Protein AF-A0A349BMM9-F1 (afdb_monomer)

Nearest PDB structures (foldseek):
  2qnu-assembly1_B  TM=8.383E-01  e=1.161E-07  Pseudomonas aeruginosa PAO1
  6iz8-assembly1_C-2  TM=8.253E-01  e=1.233E-07  Pseudomonas aeruginosa
  6iz8-assembly1_B  TM=8.021E-01  e=2.865E-07  Pseudomonas aeruginosa
  3cd9-assembly1_A  TM=4.016E-01  e=8.287E-01  Aequorea victoria
  3cbe-assembly1_A  TM=3.998E-01  e=1.514E+00  Aequorea victoria

Mean predicted aligned error: 4.29 Å

pLDDT: mean 92.44, std 11.05, range [35.53, 98.62]

Sequence (148 aa):
MDRSNIMVDFSPGYFGKLPIYPDFIRHNATSREVSQLDQWFQEGIHFAKSRLGQGWADDFRKAESYNFLFQQEGSEYYLLGIYTPSRDQSGRLYPFFIFLRISKRSFDLPFYFAPVCFSPFLAGSYEMIQGGWEGTDLKSIVSRLEQM

Structure (mmCIF, N/CA/C/O backbone):
data_AF-A0A349BMM9-F1
#
_entry.id   AF-A0A349BMM9-F1
#
loop_
_atom_site.group_PDB
_atom_site.id
_atom_site.type_symbol
_atom_site.label_atom_id
_atom_site.label_alt_id
_atom_site.label_comp_id
_atom_site.label_asym_id
_atom_site.label_entity_id
_atom_site.label_seq_id
_atom_site.pdbx_PDB_ins_code
_atom_site.Cartn_x
_atom_site.Cartn_y
_atom_site.Cartn_z
_atom_site.occupancy
_atom_site.B_iso_or_equiv
_atom_site.auth_seq_id
_atom_site.auth_comp_id
_atom_site.auth_asym_id
_atom_site.auth_atom_id
_atom_site.pdbx_PDB_model_num
ATOM 1 N N . MET A 1 1 ? 21.338 -16.656 -26.946 1.00 37.94 1 MET A N 1
ATOM 2 C CA . MET A 1 1 ? 20.573 -15.443 -26.601 1.00 37.94 1 MET A CA 1
ATOM 3 C C . MET A 1 1 ? 20.861 -15.156 -25.150 1.00 37.94 1 MET A C 1
ATOM 5 O O . MET A 1 1 ? 20.563 -15.989 -24.304 1.00 37.94 1 MET A O 1
ATOM 9 N N . ASP A 1 2 ? 21.583 -14.071 -24.923 1.00 35.53 2 ASP A N 1
ATOM 10 C CA . ASP A 1 2 ? 22.055 -13.627 -23.619 1.00 35.53 2 ASP A CA 1
ATOM 11 C C . ASP A 1 2 ? 20.849 -13.264 -22.739 1.00 35.53 2 ASP A C 1
ATOM 13 O O . ASP A 1 2 ? 20.094 -12.354 -23.070 1.00 35.53 2 ASP A O 1
ATOM 17 N N . ARG A 1 3 ? 20.619 -14.035 -21.670 1.00 40.81 3 ARG A N 1
ATOM 18 C CA . ARG A 1 3 ? 19.665 -13.696 -20.604 1.00 40.81 3 ARG A CA 1
ATOM 19 C C . ARG A 1 3 ? 20.385 -12.782 -19.619 1.00 40.81 3 ARG A C 1
ATOM 21 O O . ARG A 1 3 ? 20.582 -13.149 -18.461 1.00 40.81 3 ARG A O 1
ATOM 28 N N . SER A 1 4 ? 20.833 -11.627 -20.095 1.00 43.72 4 SER A N 1
ATOM 29 C CA . SER A 1 4 ? 21.257 -10.557 -19.207 1.00 43.72 4 SER A CA 1
ATOM 30 C C . SER A 1 4 ? 20.093 -10.290 -18.254 1.00 43.72 4 SER A C 1
ATOM 32 O O . SER A 1 4 ? 18.957 -10.149 -18.696 1.00 43.72 4 SER A O 1
ATOM 34 N N . ASN A 1 5 ? 20.354 -10.360 -16.945 1.00 47.34 5 ASN A N 1
ATOM 35 C CA . ASN A 1 5 ? 19.380 -10.098 -15.886 1.00 47.34 5 ASN A CA 1
ATOM 36 C C . ASN A 1 5 ? 18.657 -8.782 -16.192 1.00 47.34 5 ASN A C 1
ATOM 38 O O . ASN A 1 5 ? 19.186 -7.704 -15.915 1.00 47.34 5 ASN A O 1
ATOM 42 N N . ILE A 1 6 ? 17.464 -8.863 -16.776 1.00 53.81 6 ILE A N 1
ATOM 43 C CA . ILE A 1 6 ? 16.593 -7.709 -16.934 1.00 53.81 6 ILE A CA 1
ATOM 44 C C . ILE A 1 6 ? 16.086 -7.437 -15.530 1.00 53.81 6 ILE A C 1
ATOM 46 O O . ILE A 1 6 ? 15.183 -8.106 -15.031 1.00 53.81 6 ILE A O 1
ATOM 50 N N . MET A 1 7 ? 16.774 -6.529 -14.840 1.00 71.25 7 MET A N 1
ATOM 51 C CA . MET A 1 7 ? 16.315 -6.034 -13.557 1.00 71.25 7 MET A CA 1
ATOM 52 C C . MET A 1 7 ? 15.007 -5.305 -13.827 1.00 71.25 7 MET A C 1
ATOM 54 O O . MET A 1 7 ? 14.995 -4.252 -14.469 1.00 71.25 7 MET A O 1
ATOM 58 N N . VAL A 1 8 ? 13.905 -5.902 -13.382 1.00 82.56 8 VAL A N 1
ATOM 59 C CA . VAL A 1 8 ? 12.617 -5.222 -13.382 1.00 82.56 8 VAL A CA 1
ATOM 60 C C . VAL A 1 8 ? 12.763 -4.015 -12.463 1.00 82.56 8 VAL A C 1
ATOM 62 O O . VAL A 1 8 ? 13.108 -4.152 -11.294 1.00 82.56 8 VAL A O 1
ATOM 65 N N . ASP A 1 9 ? 12.530 -2.832 -13.014 1.00 92.69 9 ASP A N 1
ATOM 66 C CA . ASP A 1 9 ? 12.516 -1.582 -12.260 1.00 92.69 9 ASP A CA 1
ATOM 67 C C . ASP A 1 9 ? 11.213 -1.503 -11.464 1.00 92.69 9 ASP A C 1
ATOM 69 O O . ASP A 1 9 ? 10.122 -1.351 -12.031 1.00 92.69 9 ASP A O 1
ATOM 73 N N . PHE A 1 10 ? 11.339 -1.646 -10.149 1.00 94.62 10 PHE A N 1
ATOM 74 C CA . PHE A 1 10 ? 10.247 -1.495 -9.208 1.00 94.62 10 PHE A CA 1
ATOM 75 C C . PHE A 1 10 ? 10.691 -0.719 -7.970 1.00 94.62 10 PHE A C 1
ATOM 77 O O . PHE A 1 10 ? 11.848 -0.758 -7.561 1.00 94.62 10 PHE A O 1
ATOM 84 N N . SER A 1 11 ? 9.737 -0.040 -7.339 1.00 95.56 11 SER A N 1
ATOM 85 C CA . SER A 1 11 ? 9.931 0.607 -6.043 1.00 95.56 11 SER A CA 1
ATOM 86 C C . SER A 1 11 ? 8.831 0.162 -5.083 1.00 95.56 11 SER A C 1
ATOM 88 O O . SER A 1 11 ? 7.651 0.331 -5.425 1.00 95.56 11 SER A O 1
ATOM 90 N N . PRO A 1 12 ? 9.162 -0.369 -3.899 1.00 97.38 12 PRO A N 1
ATOM 91 C CA . PRO A 1 12 ? 8.148 -0.729 -2.932 1.00 97.38 12 PRO A CA 1
ATOM 92 C C . PRO A 1 12 ? 7.631 0.514 -2.195 1.00 97.38 12 PRO A C 1
ATOM 94 O O . PRO A 1 12 ? 8.331 1.518 -2.061 1.00 97.38 12 PRO A O 1
ATOM 97 N N . GLY A 1 13 ? 6.394 0.463 -1.716 1.00 97.88 13 GLY A N 1
ATOM 98 C CA . GLY A 1 13 ? 5.754 1.556 -0.999 1.00 97.88 13 GLY A CA 1
ATOM 99 C C . GLY A 1 13 ? 4.605 1.095 -0.114 1.00 97.88 13 GLY A C 1
ATOM 100 O O . GLY A 1 13 ? 4.129 -0.038 -0.198 1.00 97.88 13 GLY A O 1
ATOM 101 N N . TYR A 1 14 ? 4.144 2.005 0.737 1.00 98.12 14 TYR A N 1
ATOM 102 C CA . TYR A 1 14 ? 2.915 1.824 1.496 1.00 98.12 14 TYR A CA 1
ATOM 103 C C . TYR A 1 14 ? 2.154 3.134 1.639 1.00 98.12 14 TYR A C 1
ATOM 105 O O . TYR A 1 14 ? 2.730 4.228 1.611 1.00 98.12 14 TYR A O 1
ATOM 113 N N . PHE A 1 15 ? 0.846 3.028 1.841 1.00 98.44 15 PHE A N 1
ATOM 114 C CA . PHE A 1 15 ? 0.031 4.162 2.251 1.00 98.44 15 PHE A CA 1
ATOM 115 C C . PHE A 1 15 ? -1.225 3.722 2.997 1.00 98.44 15 PHE A C 1
ATOM 117 O O . PHE A 1 15 ? -1.641 2.572 2.902 1.00 98.44 15 PHE A O 1
ATOM 124 N N . GLY A 1 16 ? -1.848 4.638 3.733 1.00 98.06 16 GLY A N 1
ATOM 125 C CA . GLY A 1 16 ? -3.130 4.394 4.389 1.00 98.06 16 GLY A CA 1
ATOM 126 C C . GLY A 1 16 ? -3.077 4.679 5.879 1.00 98.06 16 GLY A C 1
ATOM 127 O O . GLY A 1 16 ? -2.353 5.570 6.322 1.00 98.06 16 GLY A O 1
ATOM 128 N N . LYS A 1 17 ? -3.867 3.940 6.659 1.00 97.75 17 LYS A N 1
ATOM 129 C CA . LYS A 1 17 ? -3.952 4.123 8.113 1.00 97.75 17 LYS A CA 1
ATOM 130 C C . LYS A 1 17 ? -3.454 2.900 8.864 1.00 97.75 17 LYS A C 1
ATOM 132 O O . LYS A 1 17 ? -3.753 1.781 8.468 1.00 97.75 17 LYS A O 1
ATOM 137 N N . LEU A 1 18 ? -2.766 3.119 9.979 1.00 96.06 18 LEU A N 1
ATOM 138 C CA . LEU A 1 18 ? -2.393 2.069 10.925 1.00 96.06 18 LEU A CA 1
ATOM 139 C C . LEU A 1 18 ? -2.837 2.447 12.341 1.00 96.06 18 LEU A C 1
ATOM 141 O O . LEU A 1 18 ? -2.763 3.628 12.688 1.00 96.06 18 LEU A O 1
ATOM 145 N N . PRO A 1 19 ? -3.215 1.474 13.194 1.00 94.75 19 PRO A N 1
ATOM 146 C CA . PRO A 1 19 ? -3.705 1.757 14.546 1.00 94.75 19 PRO A CA 1
ATOM 147 C C . PRO A 1 19 ? -2.697 2.492 15.443 1.00 94.75 19 PRO A C 1
ATOM 149 O O . PRO A 1 19 ? -3.087 3.118 16.423 1.00 94.75 19 PRO A O 1
ATOM 152 N N . ILE A 1 20 ? -1.410 2.403 15.100 1.00 93.31 20 ILE A N 1
ATOM 153 C CA . ILE A 1 20 ? -0.275 2.984 15.826 1.00 93.31 20 ILE A CA 1
ATOM 154 C C . ILE A 1 20 ? 0.054 4.432 15.423 1.00 93.31 20 ILE A C 1
ATOM 156 O O . ILE A 1 20 ? 0.914 5.047 16.049 1.00 93.31 20 ILE A O 1
ATOM 160 N N . TYR A 1 21 ? -0.623 4.996 14.414 1.00 94.69 21 TYR A N 1
ATOM 161 C CA . TYR A 1 21 ? -0.417 6.380 13.973 1.00 94.69 21 TYR A CA 1
ATOM 162 C C . TYR A 1 21 ? -1.714 7.198 14.046 1.00 94.69 21 TYR A C 1
ATOM 164 O O . TYR A 1 21 ? -2.794 6.668 13.768 1.00 94.69 21 TYR A O 1
ATOM 172 N N . PRO A 1 22 ? -1.637 8.495 14.405 1.00 94.00 22 PRO A N 1
ATOM 173 C CA . PRO A 1 22 ? -2.818 9.350 14.535 1.00 94.00 22 PRO A CA 1
ATOM 174 C C . PRO A 1 22 ? -3.414 9.756 13.184 1.00 94.00 22 PRO A C 1
ATOM 176 O O . PRO A 1 22 ? -4.586 10.129 13.115 1.00 94.00 22 PRO A O 1
ATOM 179 N N . ASP A 1 23 ? -2.627 9.685 12.111 1.00 94.94 23 ASP A N 1
ATOM 180 C CA . ASP A 1 23 ? -3.041 10.106 10.779 1.00 94.94 23 ASP A CA 1
ATOM 181 C C . ASP A 1 23 ? -2.488 9.184 9.686 1.00 94.94 23 ASP A C 1
ATOM 183 O O . ASP A 1 23 ? -1.804 8.192 9.948 1.00 94.94 23 ASP A O 1
ATOM 187 N N . PHE A 1 24 ? -2.831 9.513 8.448 1.00 95.81 24 PHE A N 1
ATOM 188 C CA . PHE A 1 24 ? -2.409 8.824 7.245 1.00 95.81 24 PHE A CA 1
ATOM 189 C C . PHE A 1 24 ? -0.882 8.773 7.116 1.00 95.81 24 PHE A C 1
ATOM 191 O O . PHE A 1 24 ? -0.201 9.792 7.227 1.00 95.81 24 PHE A O 1
ATOM 198 N N . ILE A 1 25 ? -0.348 7.595 6.803 1.00 96.44 25 ILE A N 1
ATOM 199 C CA . ILE A 1 25 ? 1.084 7.381 6.579 1.00 96.44 25 ILE A CA 1
ATOM 200 C C . ILE A 1 25 ? 1.358 7.071 5.111 1.00 96.44 25 ILE A C 1
ATOM 202 O O . ILE A 1 25 ? 0.500 6.534 4.408 1.00 96.44 25 ILE A O 1
ATOM 206 N N . ARG A 1 26 ? 2.551 7.442 4.636 1.00 96.94 26 ARG A N 1
ATOM 207 C CA . ARG A 1 26 ? 2.977 7.282 3.240 1.00 96.94 26 ARG A CA 1
ATOM 208 C C . ARG A 1 26 ? 4.475 6.994 3.165 1.00 96.94 26 ARG A C 1
ATOM 210 O O . ARG A 1 26 ? 5.258 7.645 3.849 1.00 96.94 26 ARG A O 1
ATOM 217 N N . HIS A 1 27 ? 4.855 6.076 2.287 1.00 97.50 27 HIS A N 1
ATOM 218 C CA . HIS A 1 27 ? 6.230 5.832 1.856 1.00 97.50 27 HIS A CA 1
ATOM 219 C C . HIS A 1 27 ? 6.210 5.441 0.375 1.00 97.50 27 HIS A C 1
ATOM 221 O O . HIS A 1 27 ? 5.423 4.580 -0.013 1.00 97.50 27 HIS A O 1
ATOM 227 N N . ASN A 1 28 ? 7.006 6.120 -0.461 1.00 96.75 28 ASN A N 1
ATOM 228 C CA . ASN A 1 28 ? 7.005 5.974 -1.929 1.00 96.75 28 ASN A CA 1
ATOM 229 C C . ASN A 1 28 ? 5.602 6.050 -2.575 1.00 96.75 28 ASN A C 1
ATOM 231 O O . ASN A 1 28 ? 5.312 5.403 -3.577 1.00 96.75 28 ASN A O 1
ATOM 235 N N . ALA A 1 29 ? 4.721 6.873 -1.997 1.00 96.88 29 ALA A N 1
ATOM 236 C CA . ALA A 1 29 ? 3.285 6.900 -2.282 1.00 96.88 29 ALA A CA 1
ATOM 237 C C . ALA A 1 29 ? 2.777 8.270 -2.775 1.00 96.88 29 ALA A C 1
ATOM 239 O O . ALA A 1 29 ? 1.675 8.701 -2.425 1.00 96.88 29 ALA A O 1
ATOM 240 N N . THR A 1 30 ? 3.606 8.978 -3.546 1.00 95.12 30 THR A N 1
ATOM 241 C CA . THR A 1 30 ? 3.298 10.297 -4.137 1.00 95.12 30 THR A CA 1
ATOM 242 C C . THR A 1 30 ? 3.090 10.248 -5.652 1.00 95.12 30 THR A C 1
ATOM 244 O O . THR A 1 30 ? 2.810 11.275 -6.268 1.00 95.12 30 THR A O 1
ATOM 247 N N . SER A 1 31 ? 3.232 9.073 -6.274 1.00 95.00 31 SER A N 1
ATOM 248 C CA . SER A 1 31 ? 3.097 8.932 -7.723 1.00 95.00 31 SER A CA 1
ATOM 249 C C . SER A 1 31 ? 1.644 9.082 -8.185 1.00 95.00 31 SER A C 1
ATOM 251 O O . SER A 1 31 ? 0.692 8.926 -7.415 1.00 95.00 31 SER A O 1
ATOM 253 N N . ARG A 1 32 ? 1.467 9.355 -9.482 1.00 94.94 32 ARG A N 1
ATOM 254 C CA . ARG A 1 32 ? 0.145 9.479 -10.111 1.00 94.94 32 ARG A CA 1
ATOM 255 C C . ARG A 1 32 ? -0.703 8.219 -9.925 1.00 94.94 32 ARG A C 1
ATOM 257 O O . ARG A 1 32 ? -1.883 8.332 -9.617 1.00 94.94 32 ARG A O 1
ATOM 264 N N . GLU A 1 33 ? -0.104 7.042 -10.093 1.00 95.62 33 GLU A N 1
ATOM 265 C CA . GLU A 1 33 ? -0.800 5.753 -9.996 1.00 95.62 33 GLU A CA 1
ATOM 266 C C . GLU A 1 33 ? -1.341 5.518 -8.583 1.00 95.62 33 GLU A C 1
ATOM 268 O O . GLU A 1 33 ? -2.459 5.038 -8.417 1.00 95.62 33 GLU A O 1
ATOM 273 N N . VAL A 1 34 ? -0.568 5.908 -7.563 1.00 97.12 34 VAL A N 1
ATOM 274 C CA . VAL A 1 34 ? -0.972 5.782 -6.158 1.00 97.12 34 VAL A CA 1
ATOM 275 C C . VAL A 1 34 ? -2.121 6.729 -5.839 1.00 97.12 34 VAL A C 1
ATOM 277 O O . VAL A 1 34 ? -3.102 6.309 -5.233 1.00 97.12 34 VAL A O 1
ATOM 280 N N . SER A 1 35 ? -2.047 7.982 -6.293 1.00 96.38 35 SER A N 1
ATOM 281 C CA . SER A 1 35 ? -3.135 8.951 -6.113 1.00 96.38 35 SER A CA 1
ATOM 282 C C . SER A 1 35 ? -4.437 8.497 -6.779 1.00 96.38 35 SER A C 1
ATOM 284 O O . SER A 1 35 ? -5.514 8.702 -6.228 1.00 96.38 35 SER A O 1
ATOM 286 N N . GLN A 1 36 ? -4.352 7.849 -7.943 1.00 96.81 36 GLN A N 1
ATOM 287 C CA . GLN A 1 36 ? -5.521 7.320 -8.652 1.00 96.81 36 GLN A CA 1
ATOM 288 C C . GLN A 1 36 ? -6.120 6.093 -7.960 1.00 96.81 36 GLN A C 1
ATOM 290 O O . GLN A 1 36 ? -7.341 5.998 -7.854 1.00 96.81 36 GLN A O 1
ATOM 295 N N . LEU A 1 37 ? -5.283 5.187 -7.446 1.00 97.88 37 LEU A N 1
ATOM 296 C CA . LEU A 1 37 ? -5.745 4.067 -6.626 1.00 97.88 37 LEU A CA 1
ATOM 297 C C . LEU A 1 37 ? -6.434 4.564 -5.344 1.00 97.88 37 LEU A C 1
ATOM 299 O O . LEU A 1 37 ? -7.517 4.091 -5.008 1.00 97.88 37 LEU A O 1
ATOM 303 N N . ASP A 1 38 ? -5.827 5.535 -4.653 1.00 98.00 38 ASP A N 1
ATOM 304 C CA . ASP A 1 38 ? -6.373 6.167 -3.442 1.00 98.00 38 ASP A CA 1
ATOM 305 C C . ASP A 1 38 ? -7.740 6.807 -3.731 1.00 98.00 38 ASP A C 1
ATOM 307 O O . ASP A 1 38 ? -8.712 6.538 -3.027 1.00 98.00 38 ASP A O 1
ATOM 311 N N . GLN A 1 39 ? -7.853 7.572 -4.822 1.00 97.50 39 GLN A N 1
ATOM 312 C CA . GLN A 1 39 ? -9.123 8.158 -5.252 1.00 97.50 39 GLN A CA 1
ATOM 313 C C . GLN A 1 39 ? -10.190 7.085 -5.523 1.00 97.50 39 GLN A C 1
ATOM 315 O O . GLN A 1 39 ? -11.302 7.185 -5.002 1.00 97.50 39 GLN A O 1
ATOM 320 N N . TRP A 1 40 ? -9.853 6.038 -6.281 1.00 97.31 40 TRP A N 1
ATOM 321 C CA . TRP A 1 40 ? -10.786 4.951 -6.591 1.00 97.31 40 TRP A CA 1
ATOM 322 C C . TRP A 1 40 ? -11.297 4.248 -5.321 1.00 97.31 40 TRP A C 1
ATOM 324 O O . TRP A 1 40 ? -12.496 3.993 -5.182 1.00 97.31 40 TRP A O 1
ATOM 334 N N . PHE A 1 41 ? -10.418 4.003 -4.342 1.00 97.50 41 PHE A N 1
ATOM 335 C CA . PHE A 1 41 ? -10.813 3.444 -3.046 1.00 97.50 41 PHE A CA 1
ATOM 336 C C . PHE A 1 41 ? -11.686 4.397 -2.227 1.00 97.50 41 PHE A C 1
ATOM 338 O O . PHE A 1 41 ? -12.651 3.953 -1.602 1.00 97.50 41 PHE A O 1
ATOM 345 N N . GLN A 1 42 ? -11.379 5.695 -2.216 1.00 97.75 42 GLN A N 1
ATOM 346 C CA . GLN A 1 42 ? -12.193 6.692 -1.517 1.00 97.75 42 GLN A CA 1
ATOM 347 C C . GLN A 1 42 ? -13.617 6.757 -2.082 1.00 97.75 42 GLN A C 1
ATOM 349 O O . GLN A 1 42 ? -14.577 6.755 -1.307 1.00 97.75 42 GLN A O 1
ATOM 354 N N . GLU A 1 43 ? -13.763 6.746 -3.408 1.00 98.19 43 GLU A N 1
ATOM 355 C CA . GLU A 1 43 ? -15.058 6.716 -4.095 1.00 98.19 43 GLU A CA 1
ATOM 356 C C . GLU A 1 43 ? -15.833 5.428 -3.778 1.00 98.19 43 GLU A C 1
ATOM 358 O O . GLU A 1 43 ? -17.002 5.483 -3.381 1.00 98.19 43 GLU A O 1
ATOM 363 N N . GLY A 1 44 ? -15.172 4.268 -3.853 1.00 97.06 44 GLY A N 1
ATOM 364 C CA . GLY A 1 44 ? -15.774 2.976 -3.514 1.00 97.06 44 GLY A CA 1
ATOM 365 C C . GLY A 1 44 ? -16.222 2.889 -2.052 1.00 97.06 44 GLY A C 1
ATOM 366 O O . GLY A 1 44 ? -17.327 2.430 -1.761 1.00 97.06 44 GLY A O 1
ATOM 367 N N . ILE A 1 45 ? -15.410 3.394 -1.119 1.00 96.81 45 ILE A N 1
ATOM 368 C CA . ILE A 1 45 ? -15.760 3.472 0.306 1.00 96.81 45 ILE A CA 1
ATOM 369 C C . ILE A 1 45 ? -16.940 4.420 0.525 1.00 96.81 45 ILE A C 1
ATOM 371 O O . ILE A 1 45 ? -17.837 4.102 1.308 1.00 96.81 45 ILE A O 1
ATOM 375 N N . HIS A 1 46 ? -16.961 5.572 -0.146 1.00 97.50 46 HIS A N 1
ATOM 376 C CA . HIS A 1 46 ? -18.073 6.515 -0.061 1.00 97.50 46 HIS A CA 1
ATOM 377 C C . HIS A 1 46 ? -19.384 5.878 -0.547 1.00 97.50 46 HIS A C 1
ATOM 379 O O . HIS A 1 46 ? -20.401 5.952 0.144 1.00 97.50 46 HIS A O 1
ATOM 385 N N . PHE A 1 47 ? -19.341 5.176 -1.681 1.00 97.69 47 PHE A N 1
ATOM 386 C CA . PHE A 1 47 ? -20.477 4.423 -2.207 1.00 97.69 47 PHE A CA 1
ATOM 387 C C . PHE A 1 47 ? -20.916 3.284 -1.270 1.00 97.69 47 PHE A C 1
ATOM 389 O O . PHE A 1 47 ? -22.104 3.097 -1.016 1.00 97.69 47 PHE A O 1
ATOM 396 N N . ALA A 1 48 ? -19.973 2.534 -0.696 1.00 96.19 48 ALA A N 1
ATOM 397 C CA . ALA A 1 48 ? -20.289 1.472 0.254 1.00 96.19 48 ALA A CA 1
ATOM 398 C C . ALA A 1 48 ? -20.956 2.024 1.525 1.00 96.19 48 ALA A C 1
ATOM 400 O O . ALA A 1 48 ? -21.925 1.440 2.009 1.00 96.19 48 ALA A O 1
ATOM 401 N N . LYS A 1 49 ? -20.490 3.172 2.039 1.00 96.50 49 LYS A N 1
ATOM 402 C CA . LYS A 1 49 ? -21.108 3.862 3.183 1.00 96.50 49 LYS A CA 1
ATOM 403 C C . LYS A 1 49 ? -22.551 4.259 2.902 1.00 96.50 49 LYS A C 1
ATOM 405 O O . LYS A 1 49 ? -23.409 4.035 3.752 1.00 96.50 49 LYS A O 1
ATOM 410 N N . SER A 1 50 ? -22.826 4.836 1.730 1.00 96.69 50 SER A N 1
ATOM 411 C CA . SER A 1 50 ? -24.185 5.264 1.379 1.00 96.69 50 SER A CA 1
ATOM 412 C C . SER A 1 50 ? -25.135 4.077 1.206 1.00 96.69 50 SER A C 1
ATOM 414 O O . SER A 1 50 ? -26.295 4.165 1.602 1.00 96.69 50 SER A O 1
ATOM 416 N N . ARG A 1 51 ? -24.640 2.950 0.680 1.00 97.12 51 ARG A N 1
ATOM 417 C CA . ARG A 1 51 ? -25.439 1.741 0.447 1.00 97.12 51 ARG A CA 1
ATOM 418 C C . ARG A 1 51 ? -25.680 0.898 1.703 1.00 97.12 51 ARG A C 1
ATOM 420 O O . ARG A 1 51 ? -26.778 0.379 1.867 1.00 97.12 51 ARG A O 1
ATOM 427 N N . LEU A 1 52 ? -24.665 0.719 2.550 1.00 96.06 52 LEU A N 1
ATOM 428 C CA . LEU A 1 52 ? -24.718 -0.173 3.720 1.00 96.06 52 LEU A CA 1
ATOM 429 C C . LEU A 1 52 ? -25.136 0.550 5.012 1.00 96.06 52 LEU A C 1
ATOM 431 O O . LEU A 1 52 ? -25.490 -0.095 6.000 1.00 96.06 52 LEU A O 1
ATOM 435 N N . GLY A 1 53 ? -25.106 1.886 5.027 1.00 96.12 53 GLY A N 1
ATOM 436 C CA . GLY A 1 53 ? -25.530 2.690 6.170 1.00 96.12 53 GLY A CA 1
ATOM 437 C C . GLY A 1 53 ? -24.771 2.327 7.450 1.00 96.12 53 GLY A C 1
ATOM 438 O O . GLY A 1 53 ? -23.541 2.285 7.467 1.00 96.12 53 GLY A O 1
ATOM 439 N N . GLN A 1 54 ? -25.507 2.051 8.531 1.00 94.31 54 GLN A N 1
ATOM 440 C CA . GLN A 1 54 ? -24.919 1.734 9.840 1.00 94.31 54 GLN A CA 1
ATOM 441 C C . GLN A 1 54 ? -24.096 0.431 9.843 1.00 94.31 54 GLN A C 1
ATOM 443 O O . GLN A 1 54 ? -23.162 0.322 10.632 1.00 94.31 54 GLN A O 1
ATOM 448 N N . GLY A 1 55 ? -24.382 -0.520 8.942 1.00 96.06 55 GLY A N 1
ATOM 449 C CA . GLY A 1 55 ? -23.644 -1.786 8.842 1.00 96.06 55 GLY A CA 1
ATOM 450 C C . GLY A 1 55 ? -22.245 -1.648 8.233 1.00 96.06 55 GLY A C 1
ATOM 451 O O . GLY A 1 55 ? -21.376 -2.477 8.494 1.00 96.06 55 GLY A O 1
ATOM 452 N N . TRP A 1 56 ? -21.985 -0.560 7.494 1.00 97.06 56 TRP A N 1
ATOM 453 C CA . TRP A 1 56 ? -20.741 -0.371 6.740 1.00 97.06 56 TRP A CA 1
ATOM 454 C C . TRP A 1 56 ? -19.477 -0.560 7.586 1.00 97.06 56 TRP A C 1
ATOM 456 O O . TRP A 1 56 ? -18.511 -1.170 7.136 1.00 97.06 56 TRP A O 1
ATOM 466 N N . ALA A 1 57 ? -19.460 -0.011 8.803 1.00 97.25 57 ALA A N 1
ATOM 467 C CA . ALA A 1 57 ? -18.264 -0.034 9.639 1.00 97.25 57 ALA A CA 1
ATOM 468 C C . ALA A 1 57 ? -17.918 -1.453 10.112 1.00 97.25 57 ALA A C 1
ATOM 470 O O . ALA A 1 57 ? -16.739 -1.793 10.199 1.00 97.25 57 ALA A O 1
ATOM 471 N N . ASP A 1 58 ? -18.924 -2.274 10.408 1.00 97.19 58 ASP A N 1
ATOM 472 C CA . ASP A 1 58 ? -18.718 -3.659 10.829 1.00 97.19 58 ASP A CA 1
ATOM 473 C C . ASP A 1 58 ? -18.344 -4.546 9.647 1.00 97.19 58 ASP A C 1
ATOM 475 O O . ASP A 1 58 ? -17.429 -5.359 9.772 1.00 97.19 58 ASP A O 1
ATOM 479 N N . ASP A 1 59 ? -18.974 -4.334 8.492 1.00 96.81 59 ASP A N 1
ATOM 480 C CA . ASP A 1 59 ? -18.628 -5.036 7.256 1.00 96.81 59 ASP A CA 1
ATOM 481 C C . ASP A 1 59 ? -17.192 -4.714 6.821 1.00 96.81 59 ASP A C 1
ATOM 483 O O . ASP A 1 59 ? -16.420 -5.617 6.508 1.00 96.81 59 ASP A O 1
ATOM 487 N N . PHE A 1 60 ? -16.786 -3.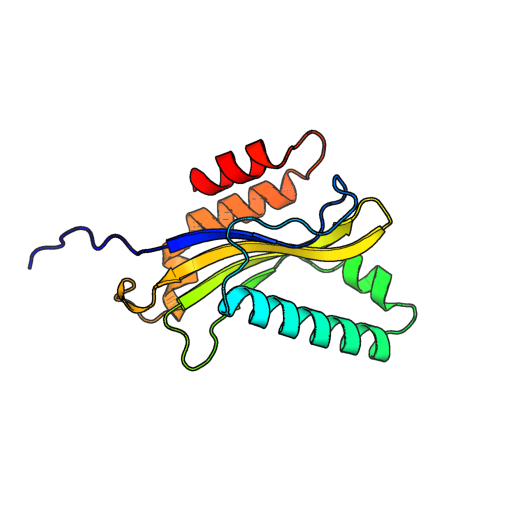441 6.888 1.00 97.44 60 PHE A N 1
ATOM 488 C CA . PHE A 1 60 ? -15.418 -3.024 6.580 1.00 97.44 60 PHE A CA 1
ATOM 489 C C . PHE A 1 60 ? -14.398 -3.694 7.510 1.00 97.44 60 PHE A C 1
ATOM 491 O O . PHE A 1 60 ? -13.372 -4.171 7.039 1.00 97.44 60 PHE A O 1
ATOM 498 N N . ARG A 1 61 ? -14.671 -3.770 8.821 1.00 96.00 61 ARG A N 1
ATOM 499 C CA . ARG A 1 61 ? -13.765 -4.412 9.797 1.00 96.00 61 ARG A CA 1
ATOM 500 C C . ARG A 1 61 ? -13.649 -5.925 9.619 1.00 96.00 61 ARG A C 1
ATOM 502 O O . ARG A 1 61 ? -12.635 -6.484 10.017 1.00 96.00 61 ARG A O 1
ATOM 509 N N . LYS A 1 62 ? -14.687 -6.573 9.088 1.00 96.12 62 LYS A N 1
ATOM 510 C CA . LYS A 1 62 ? -14.718 -8.021 8.833 1.00 96.12 62 LYS A CA 1
ATOM 511 C C . LYS A 1 62 ? -14.172 -8.398 7.458 1.00 96.12 62 LYS A C 1
ATOM 513 O O . LYS A 1 62 ? -14.032 -9.586 7.189 1.00 96.12 62 LYS A O 1
ATOM 518 N N . ALA A 1 63 ? -13.921 -7.423 6.585 1.00 95.19 63 ALA A N 1
ATOM 519 C CA . ALA A 1 63 ? -13.401 -7.707 5.260 1.00 95.19 63 ALA A CA 1
ATOM 520 C C . ALA A 1 63 ? -12.007 -8.349 5.353 1.00 95.19 63 ALA A C 1
ATOM 522 O O . ALA A 1 63 ? -11.229 -8.083 6.269 1.00 95.19 63 ALA A O 1
ATOM 523 N N . GLU A 1 64 ? -11.697 -9.200 4.384 1.00 96.19 64 GLU A N 1
ATOM 524 C CA . GLU A 1 64 ? -10.383 -9.824 4.287 1.00 96.19 64 GLU A CA 1
ATOM 525 C C . GLU A 1 64 ? -9.360 -8.875 3.651 1.00 96.19 64 GLU A C 1
ATOM 527 O O . GLU A 1 64 ? -9.698 -7.833 3.077 1.00 96.19 64 GLU A O 1
ATOM 532 N N . SER A 1 65 ? -8.087 -9.250 3.756 1.00 96.81 65 SER A N 1
ATOM 533 C CA . SER A 1 65 ? -7.017 -8.618 2.991 1.00 96.81 65 SER A CA 1
ATOM 534 C C . SER A 1 65 ? -7.008 -9.177 1.569 1.00 96.81 65 SER A C 1
ATOM 536 O O . SER A 1 65 ? -7.083 -10.391 1.388 1.00 96.81 65 SER A O 1
ATOM 538 N N . TYR A 1 66 ? -6.861 -8.315 0.565 1.00 97.44 66 TYR A N 1
ATOM 539 C CA . TYR A 1 66 ? -6.881 -8.727 -0.839 1.00 97.44 66 TYR A CA 1
ATOM 540 C C . TYR A 1 66 ? -5.639 -8.257 -1.580 1.00 97.44 66 TYR A C 1
ATOM 542 O O . TYR A 1 66 ? -5.208 -7.107 -1.448 1.00 97.44 66 TYR A O 1
ATOM 550 N N . ASN A 1 67 ? -5.114 -9.144 -2.423 1.00 98.31 67 ASN A N 1
ATOM 551 C CA . ASN A 1 67 ? -4.129 -8.773 -3.426 1.00 98.31 67 ASN A CA 1
ATOM 552 C C . ASN A 1 67 ? -4.805 -7.969 -4.539 1.00 98.31 67 ASN A C 1
ATOM 554 O O . ASN A 1 67 ? -5.937 -8.256 -4.930 1.00 98.31 67 ASN A O 1
ATOM 558 N N . PHE A 1 68 ? -4.093 -6.992 -5.083 1.00 97.88 68 PHE A N 1
ATOM 559 C CA . PHE A 1 68 ? -4.565 -6.171 -6.184 1.00 97.88 68 PHE A CA 1
ATOM 560 C C . PHE A 1 68 ? -3.475 -5.986 -7.235 1.00 97.88 68 PHE A C 1
ATOM 562 O O . PHE A 1 68 ? -2.286 -5.920 -6.928 1.00 97.88 68 PHE A O 1
ATOM 569 N N . LEU A 1 69 ? -3.918 -5.846 -8.480 1.00 97.56 69 LEU A N 1
ATOM 570 C CA . LEU A 1 69 ? -3.123 -5.384 -9.606 1.00 97.56 69 LEU A CA 1
ATOM 571 C C . LEU A 1 69 ? -3.882 -4.212 -10.224 1.00 97.56 69 LEU A C 1
ATOM 573 O O . LEU A 1 69 ? -5.003 -4.380 -10.699 1.00 97.56 69 LEU A O 1
ATOM 577 N N . PHE A 1 70 ? -3.296 -3.022 -10.169 1.00 97.06 70 PHE A N 1
ATOM 578 C CA . PHE A 1 70 ? -3.935 -1.782 -10.585 1.00 97.06 70 PHE A CA 1
ATOM 579 C C . PHE A 1 70 ? -3.108 -1.085 -11.657 1.00 97.06 70 PHE A C 1
ATOM 581 O O . PHE A 1 70 ? -1.920 -0.814 -11.481 1.00 97.06 70 PHE A O 1
ATOM 588 N N . GLN A 1 71 ? -3.758 -0.754 -12.765 1.00 93.19 71 GLN A N 1
ATOM 589 C CA . GLN A 1 71 ? -3.159 -0.029 -13.869 1.00 93.19 71 GLN A CA 1
ATOM 590 C C . GLN A 1 71 ? -4.129 1.047 -14.340 1.00 93.19 71 GLN A C 1
ATOM 592 O O . GLN A 1 71 ? -5.265 0.744 -14.695 1.00 93.19 71 GLN A O 1
ATOM 597 N N . GLN A 1 72 ? -3.633 2.276 -14.451 1.00 89.12 72 GLN A N 1
ATOM 598 C CA . GLN A 1 72 ? -4.331 3.321 -15.182 1.00 89.12 72 GLN A CA 1
ATOM 599 C C . GLN A 1 72 ? -3.930 3.303 -16.661 1.00 89.12 72 GLN A C 1
ATOM 601 O O . GLN A 1 72 ? -2.761 3.103 -17.016 1.00 89.12 72 GLN A O 1
ATOM 606 N N . GLU A 1 73 ? -4.902 3.566 -17.530 1.00 87.38 73 GLU A N 1
ATOM 607 C CA . GLU A 1 73 ? -4.660 3.867 -18.937 1.00 87.38 73 GLU A CA 1
ATOM 608 C C . GLU A 1 73 ? -3.682 5.047 -19.100 1.00 87.38 73 GLU A C 1
ATOM 610 O O . GLU A 1 73 ? -3.780 6.073 -18.422 1.00 87.38 73 GLU A O 1
ATOM 615 N N . GLY A 1 74 ? -2.691 4.878 -19.978 1.00 88.81 74 GLY A N 1
ATOM 616 C CA . GLY A 1 74 ? -1.669 5.893 -20.250 1.00 88.81 74 GLY A CA 1
ATOM 617 C C . GLY A 1 74 ? -0.619 6.109 -19.149 1.00 88.81 74 GLY A C 1
ATOM 618 O O . GLY A 1 74 ? 0.167 7.046 -19.261 1.00 88.81 74 GLY A O 1
ATOM 619 N N . SER A 1 75 ? -0.585 5.297 -18.084 1.00 91.38 75 SER A N 1
ATOM 620 C CA . SER A 1 75 ? 0.567 5.268 -17.166 1.00 91.38 75 SER A CA 1
ATOM 621 C C . SER A 1 75 ? 1.653 4.316 -17.682 1.00 91.38 75 SER A C 1
ATOM 623 O O . SER A 1 75 ? 1.342 3.241 -18.190 1.00 91.38 75 SER A O 1
ATOM 625 N N . GLU A 1 76 ? 2.923 4.671 -17.485 1.00 93.56 76 GLU A N 1
ATOM 626 C CA . GLU A 1 76 ? 4.087 3.798 -17.726 1.00 93.56 76 GLU A CA 1
ATOM 627 C C . GLU A 1 76 ? 4.355 2.826 -16.566 1.00 93.56 76 GLU A C 1
ATOM 629 O O . GLU A 1 76 ? 5.276 2.014 -16.620 1.00 93.56 76 GLU A O 1
ATOM 634 N N . TYR A 1 77 ? 3.544 2.895 -15.512 1.00 95.56 77 TYR A N 1
ATOM 635 C CA . TYR A 1 77 ? 3.675 2.088 -14.311 1.00 95.56 77 TYR A CA 1
ATOM 636 C C . TYR A 1 77 ? 2.358 1.383 -13.989 1.00 95.56 77 TYR A C 1
ATOM 638 O O . TYR A 1 77 ? 1.273 1.772 -14.433 1.00 95.56 77 TYR A O 1
ATOM 646 N N . TYR A 1 78 ? 2.453 0.324 -13.201 1.00 96.19 78 TYR A N 1
ATOM 647 C CA . TYR A 1 78 ? 1.314 -0.300 -12.542 1.00 96.19 78 TYR A CA 1
ATOM 648 C C . TYR A 1 78 ? 1.663 -0.584 -11.084 1.00 96.19 78 TYR A C 1
ATOM 650 O O . TYR A 1 78 ? 2.834 -0.594 -10.697 1.00 96.19 78 TYR A O 1
ATOM 658 N N . LEU A 1 79 ? 0.631 -0.771 -10.269 1.00 97.94 79 LEU A N 1
ATOM 659 C CA . LEU A 1 79 ? 0.764 -1.125 -8.867 1.00 97.94 79 LEU A CA 1
ATOM 660 C C . LEU A 1 79 ? 0.372 -2.585 -8.682 1.00 97.94 79 LEU A C 1
ATOM 662 O O . LEU A 1 79 ? -0.684 -3.010 -9.147 1.00 97.94 79 LEU A O 1
ATOM 666 N N . LEU A 1 80 ? 1.203 -3.334 -7.976 1.00 98.25 80 LEU A N 1
ATOM 667 C CA . LEU A 1 80 ? 0.889 -4.671 -7.490 1.00 98.25 80 LEU A CA 1
ATOM 668 C C . LEU A 1 80 ? 1.011 -4.645 -5.976 1.00 98.25 80 LEU A C 1
ATOM 670 O O . LEU A 1 80 ? 2.016 -4.167 -5.465 1.00 98.25 80 LEU A O 1
ATOM 674 N N . GLY A 1 81 ? 0.042 -5.169 -5.245 1.00 98.31 81 GLY A N 1
ATOM 675 C CA . GLY A 1 81 ? 0.158 -5.150 -3.797 1.00 98.31 81 GLY A CA 1
ATOM 676 C C . GLY A 1 81 ? -0.937 -5.892 -3.078 1.00 98.31 81 GLY A C 1
ATOM 677 O O . GLY A 1 81 ? -1.695 -6.655 -3.672 1.00 98.31 81 GLY A O 1
ATOM 678 N N . ILE A 1 82 ? -1.010 -5.622 -1.785 1.00 98.56 82 ILE A N 1
ATOM 679 C CA . ILE A 1 82 ? -2.054 -6.078 -0.886 1.00 98.56 82 ILE A CA 1
ATOM 680 C C . ILE A 1 82 ? -2.629 -4.876 -0.148 1.00 98.56 82 ILE A C 1
ATOM 682 O O . ILE A 1 82 ? -1.905 -3.943 0.211 1.00 98.56 82 ILE A O 1
ATOM 686 N N . TYR A 1 83 ? -3.935 -4.899 0.092 1.00 98.38 83 TYR A N 1
ATOM 687 C CA . TYR A 1 83 ? -4.556 -4.007 1.058 1.00 98.38 83 TYR A CA 1
ATOM 688 C C . TYR A 1 83 ? -5.243 -4.799 2.160 1.00 98.38 83 TYR A C 1
ATOM 690 O O . TYR A 1 83 ? -5.699 -5.922 1.948 1.00 98.38 83 TYR A O 1
ATOM 698 N N . THR A 1 84 ? -5.339 -4.189 3.335 1.00 98.00 84 THR A N 1
ATOM 699 C CA . THR A 1 84 ? -6.051 -4.738 4.488 1.00 98.00 84 THR A CA 1
ATOM 700 C C . THR A 1 84 ? -6.957 -3.672 5.101 1.00 98.00 84 THR A C 1
ATOM 702 O O . THR A 1 84 ? -6.569 -2.493 5.145 1.00 98.00 84 THR A O 1
ATOM 705 N N . PRO A 1 85 ? -8.172 -4.019 5.560 1.00 97.50 85 PRO A N 1
ATOM 706 C CA . PRO A 1 85 ? -8.983 -3.099 6.338 1.00 97.50 85 PRO A CA 1
ATOM 707 C C . PRO A 1 85 ? -8.237 -2.633 7.584 1.00 97.50 85 PRO A C 1
ATOM 709 O O . PRO A 1 85 ? -7.678 -3.423 8.338 1.00 97.50 85 PRO A O 1
ATOM 712 N N . SER A 1 86 ? -8.228 -1.324 7.805 1.00 97.75 86 SER A N 1
ATOM 713 C CA . SER A 1 86 ? -7.465 -0.724 8.892 1.00 97.75 86 SER A CA 1
ATOM 714 C C . SER A 1 86 ? -8.144 0.536 9.430 1.00 97.75 86 SER A C 1
ATOM 716 O O . SER A 1 86 ? -9.243 0.930 9.018 1.00 97.75 86 SER A O 1
ATOM 718 N N . ARG A 1 87 ? -7.500 1.155 10.415 1.00 97.38 87 ARG A N 1
ATOM 719 C CA . ARG A 1 87 ? -7.923 2.384 11.082 1.00 97.38 87 ARG A CA 1
ATOM 720 C C . ARG A 1 87 ? -6.714 3.147 11.587 1.00 97.38 87 ARG A C 1
ATOM 722 O O . ARG A 1 87 ? -5.669 2.546 11.802 1.00 97.38 87 ARG A O 1
ATOM 729 N N . ASP A 1 88 ? -6.868 4.444 11.811 1.00 97.06 88 ASP A N 1
ATOM 730 C CA . ASP A 1 88 ? -5.891 5.198 12.602 1.00 97.06 88 ASP A CA 1
ATOM 731 C C . ASP A 1 88 ? -6.173 5.062 14.103 1.00 97.06 88 ASP A C 1
ATOM 733 O O . ASP A 1 88 ? -7.156 4.438 14.520 1.00 97.06 88 ASP A O 1
ATOM 737 N N . GLN A 1 89 ? -5.321 5.679 14.918 1.00 95.25 89 GLN A N 1
ATOM 738 C CA . GLN A 1 89 ? -5.432 5.675 16.375 1.00 95.25 89 GLN A CA 1
ATOM 739 C C . GLN A 1 89 ? -6.772 6.239 16.890 1.00 95.25 89 GLN A C 1
ATOM 741 O O . GLN A 1 89 ? -7.261 5.806 17.931 1.00 95.25 89 GLN A O 1
ATOM 746 N N . SER A 1 90 ? -7.401 7.166 16.155 1.00 96.00 90 SER A N 1
ATOM 747 C CA . SER A 1 90 ? -8.720 7.729 16.496 1.00 96.00 90 SER A CA 1
ATOM 748 C C . SER A 1 90 ? -9.901 6.856 16.055 1.00 96.00 90 SER A C 1
ATOM 750 O O . SER A 1 90 ? -11.054 7.160 16.358 1.00 96.00 90 SER A O 1
ATOM 752 N N . GLY A 1 91 ? -9.633 5.768 15.329 1.00 95.69 91 GLY A N 1
ATOM 753 C CA . GLY A 1 91 ? -10.641 4.832 14.846 1.00 95.69 91 GLY A CA 1
ATOM 754 C C . GLY A 1 91 ? -11.243 5.177 13.484 1.00 95.69 91 GLY A C 1
ATOM 755 O O . GLY A 1 91 ? -12.168 4.483 13.049 1.00 95.69 91 GLY A O 1
ATOM 756 N N . ARG A 1 92 ? -10.736 6.196 12.771 1.00 96.69 92 ARG A N 1
ATOM 757 C CA . ARG A 1 92 ? -11.218 6.514 11.417 1.00 96.69 92 ARG A CA 1
ATOM 758 C C . ARG A 1 92 ? -10.797 5.391 10.474 1.00 96.69 92 ARG A C 1
ATOM 760 O O . ARG A 1 92 ? -9.611 5.132 10.289 1.00 96.69 92 ARG A O 1
ATOM 767 N N . LEU A 1 93 ? -11.784 4.731 9.878 1.00 97.88 93 LEU A N 1
ATOM 768 C CA . LEU A 1 93 ? -11.585 3.573 9.011 1.00 97.88 93 LEU A CA 1
ATOM 769 C C . LEU A 1 93 ? -11.067 3.997 7.630 1.00 97.88 93 LEU A C 1
ATOM 77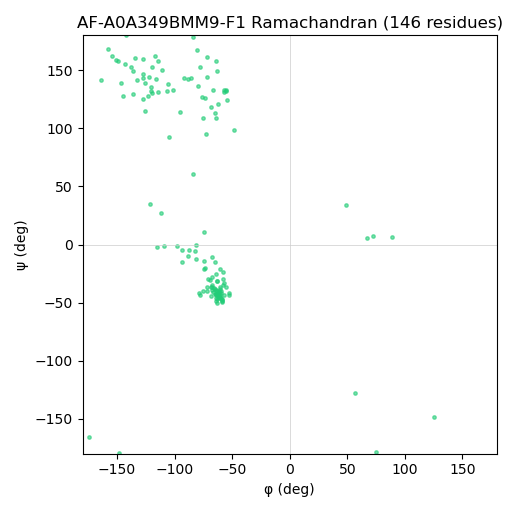1 O O . LEU A 1 93 ? -11.658 4.859 6.973 1.00 97.88 93 LEU A O 1
ATOM 775 N N . TYR A 1 94 ? -9.962 3.389 7.207 1.00 98.38 94 TYR A N 1
ATOM 776 C CA . TYR A 1 94 ? -9.413 3.456 5.853 1.00 98.38 94 TYR A CA 1
ATOM 777 C C . TYR A 1 94 ? -8.392 2.318 5.696 1.00 98.38 94 TYR A C 1
ATOM 779 O O . TYR A 1 94 ? -7.680 2.041 6.664 1.00 98.38 94 TYR A O 1
ATOM 787 N N . PRO A 1 95 ? -8.312 1.649 4.535 1.00 98.12 95 PRO A N 1
ATOM 788 C CA . PRO A 1 95 ? -7.390 0.534 4.360 1.00 98.12 95 PRO A CA 1
ATOM 789 C C . PRO A 1 95 ? -5.920 0.957 4.476 1.00 98.12 95 PRO A C 1
ATOM 791 O O . PRO A 1 95 ? -5.564 2.126 4.308 1.00 98.12 95 PRO A O 1
ATOM 794 N N . PHE A 1 96 ? -5.066 -0.015 4.776 1.00 98.19 96 PHE A N 1
ATOM 795 C CA . PHE A 1 96 ? -3.618 0.099 4.637 1.00 98.19 96 PHE A CA 1
ATOM 796 C C . PHE A 1 96 ? -3.165 -0.712 3.428 1.00 98.19 96 PHE A C 1
ATOM 798 O O . PHE A 1 96 ? -3.652 -1.822 3.226 1.00 98.19 96 PHE A O 1
ATOM 805 N N . PHE A 1 97 ? -2.242 -0.161 2.647 1.00 98.62 97 PHE A N 1
ATOM 806 C CA . PHE A 1 97 ? -1.733 -0.737 1.409 1.00 98.62 97 PHE A CA 1
ATOM 807 C C . PHE A 1 97 ? -0.230 -0.943 1.509 1.00 98.62 97 PHE A C 1
ATOM 809 O O . PHE A 1 97 ? 0.481 -0.020 1.899 1.00 98.62 97 PHE A O 1
ATOM 816 N N . ILE A 1 98 ? 0.241 -2.104 1.061 1.00 98.50 98 ILE A N 1
ATOM 817 C CA . ILE A 1 98 ? 1.648 -2.386 0.762 1.00 98.50 98 ILE A CA 1
ATOM 818 C C . ILE A 1 98 ? 1.714 -2.745 -0.720 1.00 98.50 98 ILE A C 1
ATOM 820 O O . ILE A 1 98 ? 0.909 -3.548 -1.193 1.00 98.50 98 ILE A O 1
ATOM 824 N N . PHE A 1 99 ? 2.620 -2.129 -1.473 1.00 98.56 99 PHE A N 1
ATOM 825 C CA . PHE A 1 99 ? 2.642 -2.270 -2.926 1.00 98.56 99 PHE A CA 1
ATOM 826 C C . PHE A 1 99 ? 4.043 -2.157 -3.524 1.00 98.56 99 PHE A C 1
ATOM 828 O O . PHE A 1 99 ? 4.935 -1.542 -2.952 1.00 98.56 99 PHE A O 1
ATOM 835 N N . LEU A 1 100 ? 4.200 -2.707 -4.722 1.00 97.88 100 LEU A N 1
ATOM 836 C CA . LEU A 1 100 ? 5.255 -2.406 -5.674 1.00 97.88 100 LEU A CA 1
ATOM 837 C C . LEU A 1 100 ? 4.691 -1.490 -6.750 1.00 97.88 100 LEU A C 1
ATOM 839 O O . LEU A 1 100 ? 3.633 -1.761 -7.320 1.00 97.88 100 LEU A O 1
ATOM 843 N N . ARG A 1 101 ? 5.426 -0.430 -7.068 1.00 96.88 101 ARG A N 1
ATOM 844 C CA . ARG A 1 101 ? 5.240 0.339 -8.295 1.00 96.88 101 ARG A CA 1
ATOM 845 C C . ARG A 1 101 ? 6.224 -0.186 -9.323 1.00 96.88 101 ARG A C 1
ATOM 847 O O . ARG A 1 101 ? 7.423 -0.042 -9.126 1.00 96.88 101 ARG A O 1
ATOM 854 N N . ILE A 1 102 ? 5.716 -0.790 -10.389 1.00 95.94 102 ILE A N 1
ATOM 855 C CA . ILE A 1 102 ? 6.514 -1.533 -11.368 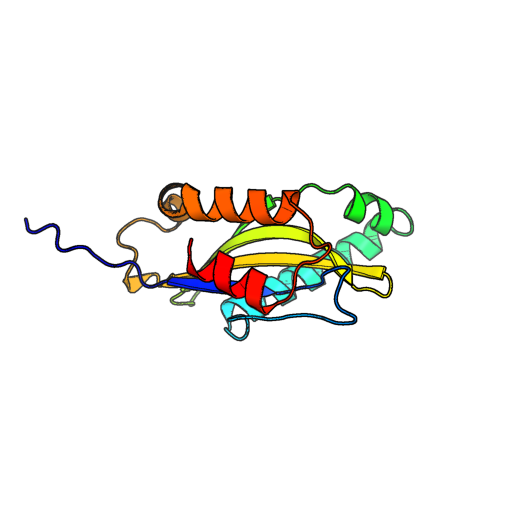1.00 95.94 102 ILE A CA 1
ATOM 856 C C . ILE A 1 102 ? 6.460 -0.809 -12.710 1.00 95.94 102 ILE A C 1
ATOM 858 O O . ILE A 1 102 ? 5.383 -0.416 -13.167 1.00 95.94 102 ILE A O 1
ATOM 862 N N . SER A 1 103 ? 7.622 -0.605 -13.327 1.00 94.88 103 SER A N 1
ATOM 863 C CA . SER A 1 103 ? 7.738 -0.015 -14.659 1.00 94.88 103 SER A CA 1
ATOM 864 C C . SER A 1 103 ? 7.309 -1.021 -15.725 1.00 94.88 103 SER A C 1
ATOM 866 O O . SER A 1 103 ? 7.842 -2.125 -15.811 1.00 94.88 103 SER A O 1
ATOM 868 N N . LYS A 1 104 ? 6.368 -0.630 -16.590 1.00 92.62 104 LYS A N 1
ATOM 869 C CA . LYS A 1 104 ? 5.939 -1.461 -17.728 1.00 92.62 104 LYS A CA 1
ATOM 870 C C . LYS A 1 104 ? 7.071 -1.702 -18.715 1.00 92.62 104 LYS A C 1
ATOM 872 O O . LYS A 1 104 ? 7.119 -2.744 -19.351 1.00 92.62 104 LYS A O 1
ATOM 877 N N . ARG A 1 105 ? 7.979 -0.731 -18.841 1.00 91.56 105 ARG A N 1
ATOM 878 C CA . ARG A 1 105 ? 9.082 -0.772 -19.802 1.00 91.56 105 ARG A CA 1
ATOM 879 C C . ARG A 1 105 ? 10.134 -1.827 -19.459 1.00 91.56 105 ARG A C 1
ATOM 881 O O . ARG A 1 105 ? 10.793 -2.312 -20.366 1.00 91.56 105 ARG A O 1
ATOM 888 N N . SER A 1 106 ? 10.332 -2.122 -18.177 1.00 91.38 106 SER A N 1
ATOM 889 C CA . SER A 1 106 ? 11.324 -3.101 -17.707 1.00 91.38 106 SER A CA 1
ATOM 890 C C . SER A 1 106 ? 10.715 -4.476 -17.417 1.00 91.38 106 SER A C 1
ATOM 892 O O . SER A 1 106 ? 11.439 -5.392 -17.032 1.00 91.38 106 SER A O 1
ATOM 894 N N . PHE A 1 107 ? 9.396 -4.626 -17.580 1.00 90.75 107 PHE A N 1
ATOM 895 C CA . PHE A 1 107 ? 8.681 -5.877 -17.368 1.00 90.75 107 PHE A CA 1
ATOM 896 C C . PHE A 1 107 ? 8.316 -6.512 -18.715 1.00 90.75 107 PHE A C 1
ATOM 898 O O . PHE A 1 107 ? 7.262 -6.245 -19.286 1.00 90.75 107 PHE A O 1
ATOM 905 N N . ASP A 1 108 ? 9.190 -7.389 -19.209 1.00 87.69 108 ASP A N 1
ATOM 906 C CA . ASP A 1 108 ? 9.107 -8.004 -20.548 1.00 87.69 108 ASP A CA 1
ATOM 907 C C . ASP A 1 108 ? 8.026 -9.094 -20.700 1.00 87.69 108 ASP A C 1
ATOM 909 O O . ASP A 1 108 ? 7.975 -9.822 -21.694 1.00 87.69 108 ASP A O 1
ATOM 913 N N . LEU A 1 109 ? 7.143 -9.224 -19.713 1.00 89.62 109 LEU A N 1
ATOM 914 C CA . LEU A 1 109 ? 6.001 -10.129 -19.733 1.00 89.62 109 LEU A CA 1
ATOM 915 C C . LEU A 1 109 ? 4.702 -9.317 -19.736 1.00 89.62 109 LEU A C 1
ATOM 917 O O . LEU A 1 109 ? 4.670 -8.179 -19.272 1.00 89.62 109 LEU A O 1
ATOM 921 N N . PRO A 1 110 ? 3.579 -9.888 -20.196 1.00 89.12 110 PRO A N 1
ATOM 922 C CA . PRO A 1 110 ? 2.291 -9.246 -19.983 1.00 89.12 110 PRO A CA 1
ATOM 923 C C . PRO A 1 110 ? 2.046 -8.971 -18.490 1.00 89.12 110 PRO A C 1
ATOM 925 O O . PRO A 1 110 ? 2.228 -9.856 -17.656 1.00 89.12 110 PRO A O 1
ATOM 928 N N . PHE A 1 111 ? 1.614 -7.755 -18.141 1.00 87.19 111 PHE A N 1
ATOM 929 C CA . PHE A 1 111 ? 1.569 -7.289 -16.744 1.00 87.19 111 PHE A CA 1
ATOM 930 C C . PHE A 1 111 ? 0.711 -8.165 -15.808 1.00 87.19 111 PHE A C 1
ATOM 932 O O . PHE A 1 111 ? 0.956 -8.212 -14.607 1.00 87.19 111 PHE A O 1
ATOM 939 N N . TYR A 1 112 ? -0.258 -8.915 -16.341 1.00 90.31 112 TYR A N 1
ATOM 940 C CA . TYR A 1 112 ? -1.062 -9.874 -15.574 1.00 90.31 112 TYR A CA 1
ATOM 941 C C . TYR A 1 112 ? -0.269 -11.088 -15.055 1.00 90.31 112 TYR A C 1
ATOM 943 O O . TYR A 1 112 ? -0.771 -11.809 -14.198 1.00 90.31 112 TYR A O 1
ATOM 951 N N . PHE A 1 113 ? 0.974 -11.298 -15.503 1.00 94.44 113 PHE A N 1
ATOM 952 C CA . PHE A 1 113 ? 1.906 -12.253 -14.891 1.00 94.44 113 PHE A CA 1
ATOM 953 C C . PHE A 1 113 ? 2.624 -11.699 -13.653 1.00 94.44 113 PHE A C 1
ATOM 955 O O . PHE A 1 113 ? 3.209 -12.477 -12.899 1.00 94.44 113 PHE A O 1
ATOM 962 N N . ALA A 1 114 ? 2.555 -10.387 -13.393 1.00 94.69 114 ALA A N 1
ATOM 963 C CA . ALA A 1 114 ? 3.233 -9.765 -12.258 1.00 94.69 114 ALA A CA 1
ATOM 964 C C . ALA A 1 114 ? 2.923 -10.426 -10.898 1.00 94.69 114 ALA A C 1
ATOM 966 O O . ALA A 1 114 ? 3.874 -10.644 -10.151 1.00 94.69 114 ALA A O 1
ATOM 967 N N . PRO A 1 115 ? 1.676 -10.831 -10.565 1.00 96.31 115 PRO A N 1
ATOM 968 C CA . PRO A 1 115 ? 1.401 -11.509 -9.295 1.00 96.31 115 PRO A CA 1
ATOM 969 C C . PRO A 1 115 ? 2.214 -12.793 -9.085 1.00 96.31 115 PRO A C 1
ATOM 971 O O . PRO A 1 115 ? 2.581 -13.107 -7.958 1.00 96.31 115 PRO A O 1
ATOM 974 N N . VAL A 1 116 ? 2.517 -13.525 -10.162 1.00 95.50 116 VAL A N 1
ATOM 975 C CA . VAL A 1 116 ? 3.334 -14.745 -10.097 1.00 95.50 116 VAL A CA 1
ATOM 976 C C . VAL A 1 116 ? 4.814 -14.388 -9.972 1.00 95.50 116 VAL A C 1
ATOM 978 O O . VAL A 1 116 ? 5.511 -14.964 -9.144 1.00 95.50 116 VAL A O 1
ATOM 981 N N . CYS A 1 117 ? 5.295 -13.410 -10.745 1.00 94.62 117 CYS A N 1
ATOM 982 C CA . CYS A 1 117 ? 6.691 -12.963 -10.689 1.00 94.62 117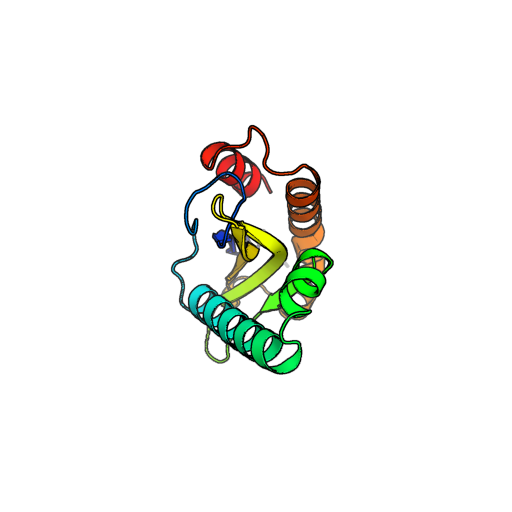 CYS A CA 1
ATOM 983 C C . CYS A 1 117 ? 7.073 -12.359 -9.328 1.00 94.62 117 CYS A C 1
ATOM 985 O O . CYS A 1 117 ? 8.215 -12.490 -8.899 1.00 94.62 117 CYS A O 1
ATOM 987 N N . PHE A 1 118 ? 6.116 -11.728 -8.650 1.00 95.56 118 PHE A N 1
ATOM 988 C CA . PHE A 1 118 ? 6.298 -11.069 -7.357 1.00 95.56 118 PHE A CA 1
ATOM 989 C C . PHE A 1 118 ? 5.558 -11.793 -6.224 1.00 95.56 118 PHE A C 1
ATOM 991 O O . PHE A 1 118 ? 5.197 -11.184 -5.215 1.00 95.56 118 PHE A O 1
ATOM 998 N N . SER A 1 119 ? 5.337 -13.105 -6.351 1.00 96.25 119 SER A N 1
ATOM 999 C CA . SER A 1 119 ? 4.704 -13.884 -5.285 1.00 96.25 119 SER A CA 1
ATOM 1000 C C . SER A 1 119 ? 5.459 -13.832 -3.945 1.00 96.25 119 SER A C 1
ATOM 1002 O O . SER A 1 119 ? 4.771 -13.792 -2.923 1.00 96.25 119 SER A O 1
ATOM 1004 N N . PRO A 1 120 ? 6.813 -13.769 -3.883 1.00 95.75 120 PRO A N 1
ATOM 1005 C CA . PRO A 1 120 ? 7.517 -13.612 -2.608 1.00 95.75 120 PRO A CA 1
ATOM 1006 C C . PRO A 1 120 ? 7.170 -12.295 -1.905 1.00 95.75 120 PRO A C 1
ATOM 1008 O O . PRO A 1 120 ? 6.899 -12.296 -0.707 1.00 95.75 120 PRO A O 1
ATOM 1011 N N . PHE A 1 121 ? 7.084 -11.193 -2.658 1.00 96.88 121 PHE A N 1
ATOM 1012 C CA . PHE A 1 121 ? 6.670 -9.893 -2.131 1.00 96.88 121 PHE A CA 1
ATOM 1013 C C . PHE A 1 121 ? 5.236 -9.930 -1.585 1.00 96.88 121 PHE A C 1
ATOM 1015 O O . PHE A 1 121 ? 4.976 -9.436 -0.488 1.00 96.88 121 PHE A O 1
ATOM 1022 N N . LEU A 1 122 ? 4.298 -10.538 -2.323 1.00 97.62 122 LEU A N 1
ATOM 1023 C CA . LEU A 1 122 ? 2.905 -10.661 -1.877 1.00 97.62 122 LEU A CA 1
ATOM 1024 C C . LEU A 1 122 ? 2.789 -11.516 -0.607 1.00 97.62 122 LEU A C 1
ATOM 1026 O O . LEU A 1 122 ? 2.072 -11.137 0.319 1.00 97.62 122 LEU A O 1
ATOM 1030 N N . ALA A 1 123 ? 3.520 -12.632 -0.536 1.00 96.44 123 ALA A N 1
ATOM 1031 C CA . ALA A 1 123 ? 3.560 -13.490 0.646 1.00 96.44 123 ALA A CA 1
ATOM 1032 C C . ALA A 1 123 ? 4.161 -12.757 1.856 1.00 96.44 123 ALA A C 1
ATOM 1034 O O . ALA A 1 123 ? 3.536 -12.710 2.915 1.00 96.44 123 ALA A O 1
ATOM 1035 N N . GLY A 1 124 ? 5.312 -12.101 1.684 1.00 96.25 124 GLY A N 1
ATOM 1036 C CA . GLY A 1 124 ? 5.951 -11.318 2.742 1.00 96.25 124 GLY A CA 1
ATOM 1037 C C . GLY A 1 124 ? 5.077 -10.161 3.232 1.00 96.25 124 GLY A C 1
ATOM 1038 O O . GLY A 1 124 ? 4.969 -9.929 4.436 1.00 96.25 124 GLY A O 1
ATOM 1039 N N . SER A 1 125 ? 4.388 -9.471 2.320 1.00 97.00 125 SER A N 1
ATOM 1040 C CA . SER A 1 125 ? 3.446 -8.400 2.667 1.00 97.00 125 SER A CA 1
ATOM 1041 C C . SER A 1 125 ? 2.242 -8.929 3.453 1.00 97.00 125 SER A C 1
ATOM 1043 O O . SER A 1 125 ? 1.791 -8.290 4.405 1.00 97.00 125 SER A O 1
ATOM 1045 N N . TYR A 1 126 ? 1.734 -10.115 3.101 1.00 96.19 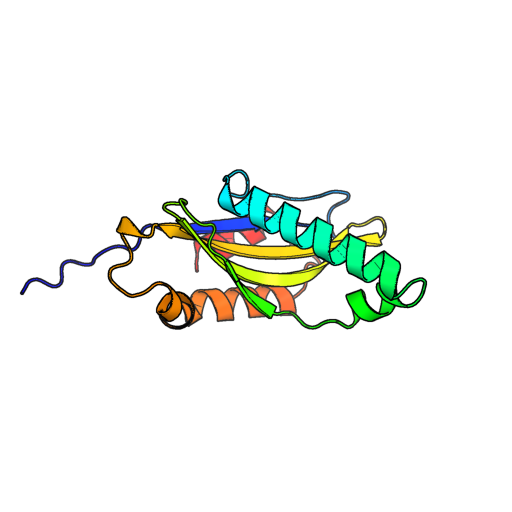126 TYR A N 1
ATOM 1046 C CA . TYR A 1 126 ? 0.677 -10.781 3.861 1.00 96.19 126 TYR A CA 1
ATOM 1047 C C . TYR A 1 126 ? 1.150 -11.153 5.272 1.00 96.19 126 TYR A C 1
ATOM 1049 O O . TYR A 1 126 ? 0.461 -10.854 6.245 1.00 96.19 126 TYR A O 1
ATOM 1057 N N . GLU A 1 127 ? 2.347 -11.727 5.409 1.00 95.00 127 GLU A N 1
ATOM 1058 C CA . GLU A 1 127 ? 2.949 -12.033 6.713 1.00 95.00 127 GLU A CA 1
ATOM 1059 C C . GLU A 1 127 ? 3.161 -10.781 7.572 1.00 95.00 127 GLU A C 1
ATOM 1061 O O . GLU A 1 127 ? 2.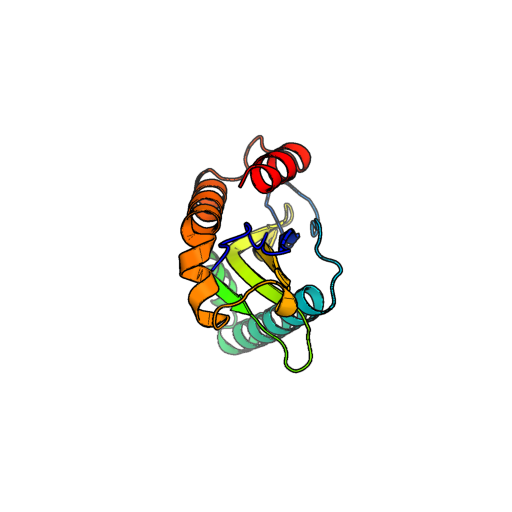942 -10.824 8.782 1.00 95.00 127 GLU A O 1
ATOM 1066 N N . MET A 1 128 ? 3.559 -9.655 6.968 1.00 93.88 128 MET A N 1
ATOM 1067 C CA . MET A 1 128 ? 3.641 -8.366 7.665 1.00 93.88 128 MET A CA 1
ATOM 1068 C C . MET A 1 128 ? 2.287 -7.946 8.232 1.00 93.88 128 MET A C 1
ATOM 1070 O O . MET A 1 128 ? 2.207 -7.566 9.395 1.00 93.88 128 MET A O 1
ATOM 1074 N N . ILE A 1 129 ? 1.224 -8.047 7.432 1.00 94.31 129 ILE A N 1
ATOM 1075 C CA . ILE A 1 129 ? -0.134 -7.691 7.856 1.00 94.31 129 ILE A CA 1
ATOM 1076 C C . ILE A 1 129 ? -0.624 -8.613 8.981 1.00 94.31 129 ILE A C 1
ATOM 1078 O O . ILE A 1 129 ? -1.191 -8.128 9.959 1.00 94.31 129 ILE A O 1
ATOM 1082 N N . GLN A 1 130 ? -0.388 -9.924 8.874 1.00 92.25 130 GLN A N 1
ATOM 1083 C CA . GLN A 1 130 ? -0.805 -10.898 9.892 1.00 92.25 130 GLN A CA 1
ATOM 1084 C C . GLN A 1 130 ? 0.001 -10.796 11.191 1.00 92.25 130 GLN A C 1
ATOM 1086 O O . GLN A 1 130 ? -0.534 -11.068 12.262 1.00 92.25 130 GLN A O 1
ATOM 1091 N N . GLY A 1 131 ? 1.267 -10.376 11.113 1.00 90.88 131 GLY A N 1
ATOM 1092 C CA . GLY A 1 131 ? 2.100 -10.112 12.289 1.00 90.88 131 GLY A CA 1
ATOM 1093 C C . GLY A 1 131 ? 1.598 -8.949 13.150 1.00 90.88 131 GLY A C 1
ATOM 1094 O O . GLY A 1 131 ? 2.006 -8.825 14.303 1.00 90.88 131 GLY A O 1
ATOM 1095 N N . GLY A 1 132 ? 0.689 -8.126 12.618 1.0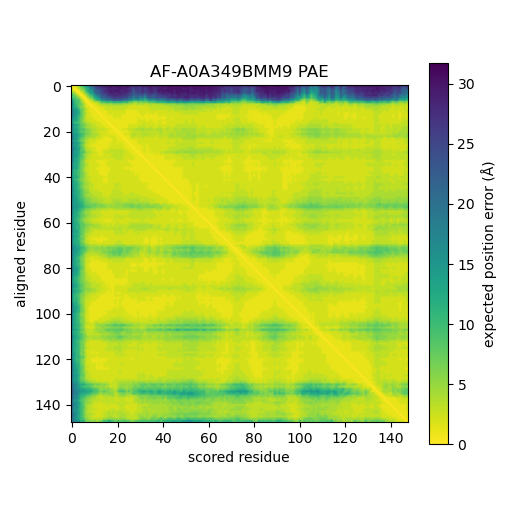0 88.94 132 GLY A N 1
ATOM 1096 C CA . GLY A 1 132 ? 0.159 -6.952 13.294 1.00 88.94 132 GLY A CA 1
ATOM 1097 C C . GLY A 1 132 ? 1.151 -5.789 13.334 1.00 88.94 132 GLY A C 1
ATOM 1098 O O . GLY A 1 132 ? 2.251 -5.842 12.791 1.00 88.94 132 GLY A O 1
ATOM 1099 N N . TRP A 1 133 ? 0.726 -4.700 13.974 1.00 88.69 133 TRP A N 1
ATOM 1100 C CA . TRP A 1 133 ? 1.465 -3.429 13.996 1.00 88.69 133 TRP A CA 1
ATOM 1101 C C . TRP A 1 133 ? 1.948 -3.043 15.397 1.00 88.69 133 TRP A C 1
ATOM 1103 O O . TRP A 1 133 ? 2.573 -2.002 15.577 1.00 88.69 133 TRP A O 1
ATOM 1113 N N . GLU A 1 134 ? 1.626 -3.843 16.412 1.00 81.12 134 GLU A N 1
ATOM 1114 C CA . GLU A 1 134 ? 1.974 -3.541 17.798 1.00 81.12 134 GLU A CA 1
ATOM 1115 C C . GLU A 1 134 ? 3.496 -3.587 17.990 1.00 81.12 134 GLU A C 1
ATOM 1117 O O . GLU A 1 134 ? 4.174 -4.479 17.487 1.00 81.12 134 GLU A O 1
ATOM 1122 N N . GLY A 1 135 ? 4.055 -2.569 18.650 1.00 79.50 135 GLY A N 1
ATOM 1123 C CA . GLY A 1 135 ? 5.507 -2.435 18.827 1.00 79.50 135 GLY A CA 1
ATOM 1124 C C . GLY A 1 135 ? 6.303 -2.176 17.538 1.00 79.50 135 GLY A C 1
ATOM 1125 O O . GLY A 1 135 ? 7.529 -2.139 17.591 1.00 79.50 135 GLY A O 1
ATOM 1126 N N . THR A 1 136 ? 5.633 -1.985 16.398 1.00 83.56 136 THR A N 1
ATOM 1127 C CA . THR A 1 136 ? 6.266 -1.699 15.104 1.00 83.56 136 THR A CA 1
ATOM 1128 C C . THR A 1 136 ? 6.386 -0.186 14.897 1.00 83.56 136 THR A C 1
ATOM 1130 O O . THR A 1 136 ? 5.482 0.566 15.257 1.00 83.56 136 THR A O 1
ATOM 1133 N N . ASP A 1 137 ? 7.479 0.276 14.288 1.00 88.75 137 ASP A N 1
ATOM 1134 C CA . ASP A 1 137 ? 7.646 1.673 13.862 1.00 88.75 137 ASP A CA 1
ATOM 1135 C C . ASP A 1 137 ? 7.802 1.804 12.333 1.00 88.75 137 ASP A C 1
ATOM 1137 O O . ASP A 1 137 ? 8.123 0.833 11.644 1.00 88.75 137 ASP A O 1
ATOM 1141 N N . LEU A 1 138 ? 7.605 3.007 11.776 1.00 87.75 138 LEU A N 1
ATOM 1142 C CA . LEU A 1 138 ? 7.711 3.237 10.327 1.00 87.75 138 LEU A CA 1
ATOM 1143 C C . LEU A 1 138 ? 9.060 2.802 9.746 1.00 87.75 138 LEU A C 1
ATOM 1145 O O . LEU A 1 138 ? 9.089 2.296 8.630 1.00 87.75 138 LEU A O 1
ATOM 1149 N N . LYS A 1 139 ? 10.171 2.977 10.471 1.00 89.00 139 LYS A N 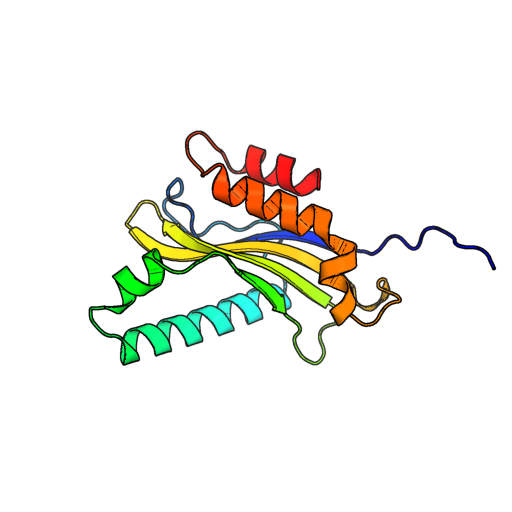1
ATOM 1150 C CA . LYS A 1 139 ? 11.499 2.600 9.967 1.00 89.00 139 LYS A CA 1
ATOM 1151 C C . LYS A 1 139 ? 11.615 1.088 9.837 1.00 89.00 139 LYS A C 1
ATOM 1153 O O . LYS A 1 139 ? 12.169 0.616 8.854 1.00 89.00 139 LYS A O 1
ATOM 1158 N N . SER A 1 140 ? 11.063 0.337 10.787 1.00 88.38 140 SER A N 1
ATOM 1159 C CA . SER A 1 140 ? 11.022 -1.125 10.719 1.00 88.38 140 SER A CA 1
ATOM 1160 C C . SER A 1 140 ? 10.139 -1.633 9.571 1.00 88.38 140 SER A C 1
ATOM 1162 O O . SER A 1 140 ? 10.530 -2.572 8.880 1.00 88.38 140 SER A O 1
ATOM 1164 N N . ILE A 1 141 ? 9.006 -0.967 9.297 1.00 88.94 141 ILE A N 1
ATOM 1165 C CA . ILE A 1 141 ? 8.144 -1.279 8.143 1.00 88.94 141 ILE A CA 1
ATOM 1166 C C . ILE A 1 141 ? 8.910 -1.041 6.843 1.00 88.94 141 ILE A C 1
ATOM 1168 O O . ILE A 1 141 ? 8.951 -1.931 6.001 1.00 88.94 141 ILE A O 1
ATOM 1172 N N . VAL A 1 142 ? 9.542 0.130 6.699 1.00 91.88 142 VAL A N 1
ATOM 1173 C CA . VAL A 1 142 ? 10.357 0.469 5.522 1.00 91.88 142 VAL A CA 1
ATOM 1174 C C . VAL A 1 142 ? 11.500 -0.528 5.351 1.00 91.88 142 VAL A C 1
ATOM 1176 O O . VAL A 1 142 ? 11.640 -1.106 4.282 1.00 91.88 142 VAL A O 1
ATOM 1179 N N . SER A 1 143 ? 12.260 -0.809 6.411 1.00 91.19 143 SER A N 1
ATOM 1180 C CA . SER A 1 143 ? 13.387 -1.742 6.346 1.00 91.19 143 SER A CA 1
ATOM 1181 C C . SER A 1 143 ? 12.959 -3.144 5.923 1.00 91.19 143 SER A C 1
ATOM 1183 O O . SER A 1 143 ? 13.691 -3.793 5.185 1.00 91.19 143 SER A O 1
ATOM 1185 N N . ARG A 1 144 ? 11.813 -3.639 6.402 1.00 89.44 144 ARG A N 1
ATOM 1186 C CA . ARG A 1 144 ? 11.309 -4.962 6.015 1.00 89.44 144 ARG A CA 1
ATOM 1187 C C . ARG A 1 144 ? 10.804 -4.962 4.574 1.00 89.44 144 ARG A C 1
ATOM 1189 O O . ARG A 1 144 ? 11.005 -5.936 3.864 1.00 89.44 144 ARG A O 1
ATOM 1196 N N . LEU A 1 145 ? 10.189 -3.863 4.151 1.00 90.69 145 LEU A N 1
ATOM 1197 C CA . LEU A 1 145 ? 9.677 -3.669 2.803 1.00 90.69 145 LEU A CA 1
ATOM 1198 C C . LEU A 1 145 ? 10.797 -3.572 1.750 1.00 90.69 145 LEU A C 1
ATOM 1200 O O . LEU A 1 145 ? 10.642 -4.088 0.651 1.00 90.69 145 LEU A O 1
ATOM 1204 N N . GLU A 1 146 ? 11.925 -2.947 2.087 1.00 88.94 146 GLU A N 1
ATOM 1205 C CA . GLU A 1 146 ? 13.113 -2.838 1.223 1.00 88.94 146 GLU A CA 1
ATOM 1206 C C . GLU A 1 146 ? 13.915 -4.149 1.110 1.00 88.94 146 GLU A C 1
ATOM 1208 O O . GLU A 1 146 ? 14.781 -4.268 0.247 1.00 88.94 146 GLU A O 1
ATOM 1213 N N . GLN A 1 147 ? 13.653 -5.124 1.986 1.00 87.62 147 GLN A N 1
ATOM 1214 C CA . GLN A 1 147 ? 14.308 -6.439 1.993 1.00 87.62 147 GLN A CA 1
ATOM 1215 C C . GLN A 1 147 ? 13.532 -7.516 1.214 1.00 87.62 147 GLN A C 1
ATOM 1217 O O . GLN A 1 147 ? 14.018 -8.644 1.115 1.00 87.62 147 GLN A O 1
ATOM 1222 N N . MET A 1 148 ? 12.338 -7.188 0.704 1.00 85.38 148 MET A N 1
ATOM 1223 C CA . MET A 1 148 ? 11.494 -8.070 -0.117 1.00 85.38 148 MET A CA 1
ATOM 1224 C C . MET A 1 148 ? 11.762 -7.884 -1.605 1.00 85.38 148 MET A C 1
ATOM 1226 O O . MET A 1 148 ? 11.738 -8.914 -2.315 1.00 85.38 148 MET A O 1
#

Secondary structure (DSSP, 8-state):
---------EEEEEEE--TTSSS-EEES--SHHHHHHHHHHHHHHHHHHHHHGGGHHHHHHHPPPEEEEE--TT-SEEEEEEEE--B-TT--B--EEEEEEEEGGG--S-GGGHHHHTHHHHHHHHHHHHT-STT--HHHHHHHHTT-

Foldseek 3Di:
DDPPPLPFDKDKWKWKAALAAQDIDIDPQPDPQNVVVQVVQVVVLVVLCVVCPPCSLVCLQPDAKDWDWADDPPDQWIKTWIKHWHAYNVRHTDIMIIIMITGNVSDPDDCVCVCVVCVVLHVLRVVVVVVGCPPHDPVNVVVSNVVD

Radius of gyration: 16.19 Å; Cα contacts (8 Å, |Δi|>4): 215; chains: 1; bounding box: 48×26×45 Å

Solvent-accessible s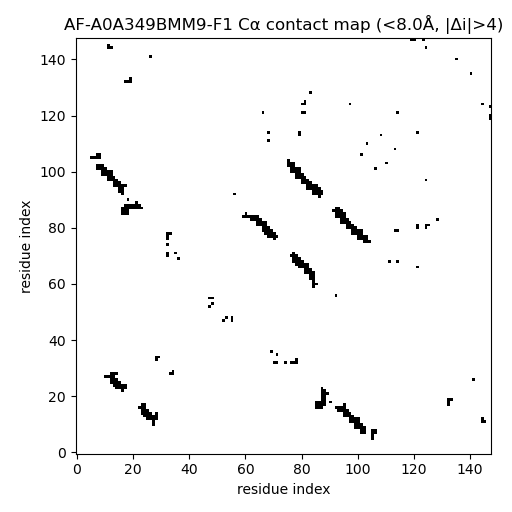urface area (backbone atoms only — not comparable to full-atom values): 8446 Å² total; per-residue (Å²): 133,86,81,68,82,72,70,60,50,62,47,63,30,30,38,35,22,41,64,89,32,82,50,77,47,72,39,81,57,83,47,71,69,47,53,50,52,53,49,54,49,52,52,51,51,52,51,44,39,71,73,45,48,87,52,31,65,60,54,46,70,68,47,72,68,46,75,49,79,48,72,59,90,93,52,67,44,35,40,40,34,38,38,33,62,35,22,17,54,83,61,59,74,41,48,26,36,44,34,35,43,32,36,54,87,43,40,96,57,68,72,89,50,46,66,70,79,42,39,69,43,53,52,52,53,50,52,50,61,74,70,52,61,83,97,62,50,73,66,58,52,50,56,55,53,75,72,94